Protein AF-A0A2G7GPY9-F1 (afdb_monomer_lite)

Radius of gyration: 15.48 Å; chains: 1; bounding box: 32×17×47 Å

Sequence (75 aa):
MFNELKVAYLLSLIIAILTFVAAAGGLVIQDLYRDNLFVTSGWFGNDLVTLVVAFPILVIALILSARGSQRAQLV

Structure (mmCIF, N/CA/C/O backbone):
data_AF-A0A2G7GPY9-F1
#
_entry.id   AF-A0A2G7GPY9-F1
#
loop_
_atom_site.group_PDB
_atom_site.id
_atom_site.type_symbol
_atom_site.label_atom_id
_atom_site.label_alt_id
_atom_site.label_comp_id
_atom_site.label_asym_id
_atom_site.label_entity_id
_atom_site.label_seq_id
_atom_site.pdbx_PDB_ins_code
_atom_site.Cartn_x
_atom_site.Cartn_y
_atom_site.Cartn_z
_atom_site.occupancy
_atom_site.B_iso_or_equiv
_atom_site.auth_seq_id
_atom_site.auth_comp_id
_atom_site.auth_asym_id
_atom_site.auth_atom_id
_atom_site.pdbx_PDB_model_num
ATOM 1 N N . MET A 1 1 ? -5.946 -0.647 28.242 1.00 45.28 1 MET A N 1
ATOM 2 C CA . MET A 1 1 ? -6.352 -1.354 27.006 1.00 45.28 1 MET A CA 1
ATOM 3 C C . MET A 1 1 ? -6.339 -0.484 25.739 1.00 45.28 1 MET A C 1
ATOM 5 O O . MET A 1 1 ? -5.964 -0.994 24.700 1.00 45.28 1 MET A O 1
ATOM 9 N N . PHE A 1 2 ? -6.648 0.824 25.777 1.00 47.41 2 PHE A N 1
ATOM 10 C CA . PHE A 1 2 ? -6.579 1.690 24.575 1.00 47.41 2 PHE A CA 1
ATOM 11 C C . PHE A 1 2 ? -5.168 2.127 24.136 1.00 47.41 2 PHE A C 1
ATOM 13 O O . PHE A 1 2 ? -5.027 2.752 23.089 1.00 47.41 2 PHE A O 1
ATOM 20 N N . ASN A 1 3 ? -4.124 1.863 24.929 1.00 56.88 3 ASN A N 1
ATOM 21 C CA . ASN A 1 3 ? -2.778 2.376 24.647 1.00 56.88 3 ASN A CA 1
ATOM 22 C C . ASN A 1 3 ? -1.919 1.422 23.798 1.00 56.88 3 ASN A C 1
ATOM 24 O O . ASN A 1 3 ? -1.025 1.888 23.103 1.00 56.88 3 ASN A O 1
ATOM 28 N N . GLU A 1 4 ? -2.210 0.117 23.810 1.00 62.06 4 GLU A N 1
ATOM 29 C CA . GLU A 1 4 ? -1.403 -0.902 23.116 1.00 62.06 4 GLU A CA 1
ATOM 30 C C . GLU A 1 4 ? -1.641 -0.900 21.603 1.00 62.06 4 GLU A C 1
ATOM 32 O O . GLU A 1 4 ? -0.697 -0.947 20.819 1.00 62.06 4 GLU A O 1
ATOM 37 N N . LEU A 1 5 ? -2.893 -0.725 21.172 1.00 78.38 5 LEU A N 1
ATOM 38 C CA . LEU A 1 5 ? -3.224 -0.707 19.746 1.00 78.38 5 LEU A CA 1
ATOM 39 C C . LEU A 1 5 ? -2.783 0.579 19.037 1.00 78.38 5 LEU A C 1
ATOM 41 O O . LEU A 1 5 ? -2.675 0.581 17.817 1.00 78.38 5 LEU A O 1
ATOM 45 N N . LYS A 1 6 ? -2.487 1.671 19.758 1.00 86.12 6 LYS A N 1
ATOM 46 C CA . LYS A 1 6 ? -2.031 2.928 19.131 1.00 86.12 6 LYS A CA 1
ATOM 47 C C . LYS A 1 6 ? -0.747 2.737 18.332 1.00 86.12 6 LYS A C 1
ATOM 49 O O . LYS A 1 6 ? -0.625 3.290 17.245 1.00 86.12 6 LYS A O 1
ATOM 54 N N . VAL A 1 7 ? 0.187 1.948 18.868 1.00 91.94 7 VAL A N 1
ATOM 55 C CA . VAL A 1 7 ? 1.445 1.632 18.183 1.00 91.94 7 VAL A CA 1
ATOM 56 C C . VAL A 1 7 ? 1.162 0.789 16.946 1.00 91.94 7 VAL A C 1
ATOM 58 O O . VAL A 1 7 ? 1.690 1.098 15.885 1.00 91.94 7 VAL A O 1
ATOM 61 N N . ALA A 1 8 ? 0.273 -0.203 17.049 1.00 92.00 8 ALA A N 1
ATOM 62 C CA . ALA A 1 8 ? -0.139 -1.007 15.902 1.00 92.00 8 ALA A CA 1
ATOM 63 C C . ALA A 1 8 ? -0.757 -0.137 14.794 1.00 92.00 8 ALA A C 1
ATOM 65 O O . ALA A 1 8 ? -0.295 -0.195 13.663 1.00 92.00 8 ALA A O 1
ATOM 66 N N . TYR A 1 9 ? -1.705 0.750 15.117 1.00 93.12 9 TYR A N 1
ATOM 67 C CA . TYR A 1 9 ? -2.301 1.666 14.135 1.00 93.12 9 TYR A CA 1
ATOM 68 C C . TYR A 1 9 ? -1.274 2.605 13.495 1.00 93.12 9 TYR A C 1
ATOM 70 O O . TYR A 1 9 ? -1.326 2.831 12.287 1.00 93.12 9 TYR A O 1
ATOM 78 N N . LEU A 1 10 ? -0.340 3.144 14.286 1.00 94.94 10 LEU A N 1
ATOM 79 C CA . LEU A 1 10 ? 0.725 4.001 13.770 1.00 94.94 10 LEU A CA 1
ATOM 80 C C . LEU A 1 10 ? 1.640 3.230 12.812 1.00 94.94 10 LEU A C 1
ATOM 82 O O . LEU A 1 10 ? 1.925 3.717 11.722 1.00 94.94 10 LEU A O 1
ATOM 86 N N . LEU A 1 11 ? 2.067 2.025 13.194 1.00 95.38 11 LEU A N 1
ATOM 87 C CA . LEU A 1 11 ? 2.907 1.174 12.354 1.00 95.38 11 LEU A CA 1
ATOM 88 C C . LEU A 1 11 ? 2.175 0.753 11.078 1.00 95.38 11 LEU A C 1
ATOM 90 O O . LEU A 1 11 ? 2.750 0.863 10.003 1.00 95.38 11 LEU A O 1
ATOM 94 N N . SER A 1 12 ? 0.904 0.356 11.158 1.00 95.44 12 SER A N 1
ATOM 95 C CA . SER A 1 12 ? 0.096 0.020 9.981 1.00 95.44 12 SER A CA 1
ATOM 96 C C . SER A 1 12 ? -0.083 1.212 9.041 1.00 95.44 12 SER A C 1
ATOM 98 O O . SER A 1 12 ? -0.025 1.041 7.826 1.00 95.44 12 SER A O 1
ATOM 100 N N . LEU A 1 13 ? -0.252 2.428 9.574 1.00 96.38 13 LEU A N 1
ATOM 101 C CA . LEU A 1 13 ? -0.309 3.642 8.759 1.00 96.38 13 LEU A CA 1
ATOM 102 C C . LEU A 1 13 ? 1.033 3.918 8.067 1.00 96.38 13 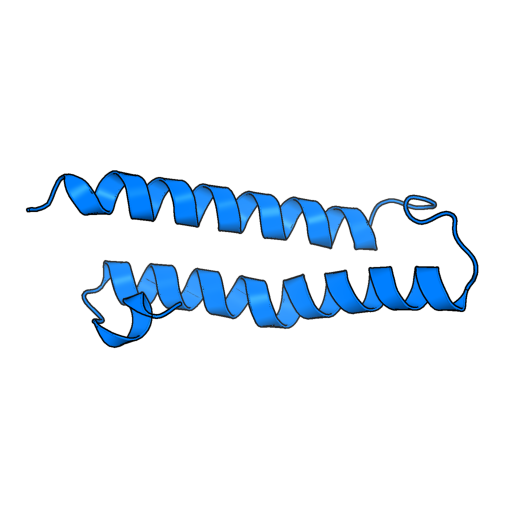LEU A C 1
ATOM 104 O O . LEU A 1 13 ? 1.051 4.225 6.877 1.00 96.38 13 LEU A O 1
ATOM 108 N N . ILE A 1 14 ? 2.152 3.775 8.787 1.00 97.81 14 ILE A N 1
ATOM 109 C CA . ILE A 1 14 ? 3.499 3.908 8.214 1.00 97.81 14 ILE A CA 1
ATOM 110 C C . ILE A 1 14 ? 3.704 2.872 7.106 1.00 97.81 14 ILE A C 1
ATOM 112 O O . ILE A 1 14 ? 4.146 3.234 6.019 1.00 97.81 14 ILE A O 1
ATOM 116 N N . ILE A 1 15 ? 3.338 1.611 7.348 1.00 97.38 15 ILE A N 1
ATOM 117 C CA . ILE A 1 15 ? 3.419 0.538 6.352 1.00 97.38 15 ILE A CA 1
ATOM 118 C C . ILE A 1 15 ? 2.585 0.902 5.127 1.00 97.38 15 ILE A C 1
ATOM 120 O O . ILE A 1 15 ? 3.109 0.842 4.025 1.00 97.38 15 ILE A O 1
ATOM 124 N N . ALA A 1 16 ? 1.342 1.362 5.293 1.00 97.81 16 ALA A N 1
ATOM 125 C CA . ALA A 1 16 ? 0.499 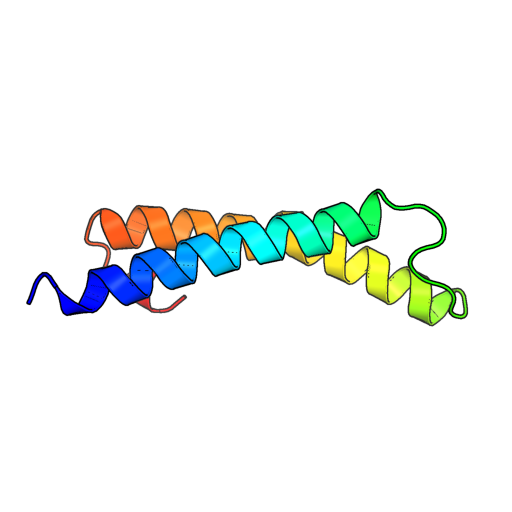1.750 4.164 1.00 97.81 16 ALA A CA 1
ATOM 126 C C . ALA A 1 16 ? 1.145 2.855 3.308 1.00 97.81 16 ALA A C 1
ATOM 128 O O . ALA A 1 16 ? 1.165 2.753 2.081 1.00 97.81 16 ALA A O 1
ATOM 129 N N . ILE A 1 17 ? 1.725 3.878 3.944 1.00 98.25 17 ILE A N 1
ATOM 130 C CA . ILE A 1 17 ? 2.438 4.955 3.245 1.00 98.25 17 ILE A CA 1
ATOM 131 C C . ILE A 1 17 ? 3.660 4.399 2.506 1.00 98.25 17 ILE A C 1
ATOM 133 O O . ILE A 1 17 ? 3.840 4.688 1.326 1.00 98.25 17 ILE A O 1
ATOM 137 N N . LEU A 1 18 ? 4.482 3.583 3.171 1.00 98.25 18 LEU A N 1
ATOM 138 C CA . LEU A 1 18 ? 5.674 2.986 2.567 1.00 98.25 18 LEU A CA 1
ATOM 139 C C . LEU A 1 18 ? 5.320 2.068 1.394 1.00 98.25 18 LEU A C 1
ATOM 141 O O . LEU A 1 18 ? 5.966 2.150 0.354 1.00 98.25 18 LEU A O 1
ATOM 145 N N . THR A 1 19 ? 4.279 1.247 1.528 1.00 98.06 19 THR A N 1
ATOM 146 C CA . THR A 1 19 ? 3.761 0.384 0.461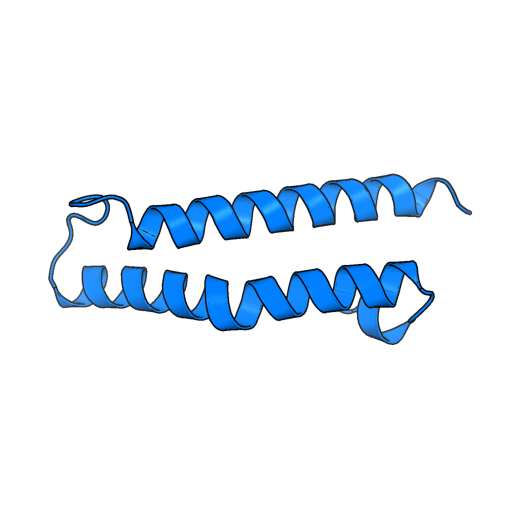 1.00 98.06 19 THR A CA 1
ATOM 147 C C . THR A 1 19 ? 3.340 1.209 -0.749 1.00 98.06 19 THR A C 1
ATOM 149 O O . THR A 1 19 ? 3.740 0.891 -1.867 1.00 98.06 19 THR A O 1
ATOM 152 N N . PHE A 1 20 ? 2.580 2.288 -0.536 1.00 98.44 20 PHE A N 1
ATOM 153 C CA . PHE A 1 20 ? 2.165 3.172 -1.621 1.00 98.44 20 PHE A CA 1
ATOM 154 C C . PHE A 1 20 ? 3.365 3.827 -2.310 1.00 98.44 20 PHE A C 1
ATOM 156 O O . PHE A 1 20 ? 3.470 3.772 -3.530 1.00 98.44 20 PHE A O 1
ATOM 163 N N . VAL A 1 21 ? 4.288 4.413 -1.541 1.00 98.25 21 VAL A N 1
ATOM 164 C CA . VAL A 1 21 ? 5.460 5.112 -2.087 1.00 98.25 21 VAL A CA 1
ATOM 165 C C . VAL A 1 21 ? 6.381 4.155 -2.841 1.00 98.25 21 VAL A C 1
ATOM 167 O O . VAL A 1 21 ? 6.831 4.496 -3.930 1.00 98.25 21 VAL A O 1
ATOM 170 N N . ALA A 1 22 ? 6.646 2.966 -2.296 1.00 97.38 22 ALA A N 1
ATOM 171 C CA . ALA A 1 22 ? 7.517 1.980 -2.926 1.00 97.38 22 ALA A CA 1
ATOM 172 C C . ALA A 1 22 ? 6.932 1.482 -4.252 1.00 97.38 22 ALA A C 1
ATOM 174 O O . ALA A 1 22 ? 7.600 1.566 -5.278 1.00 97.38 22 ALA A O 1
ATOM 175 N N . ALA A 1 23 ? 5.671 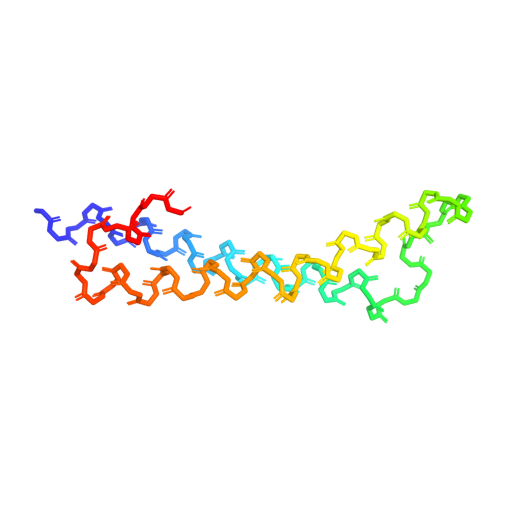1.043 -4.247 1.00 97.69 23 ALA A N 1
ATOM 176 C CA . ALA A 1 23 ? 5.044 0.491 -5.439 1.00 97.69 23 ALA A CA 1
ATOM 177 C C . ALA A 1 23 ? 4.727 1.576 -6.489 1.00 97.69 23 ALA A C 1
ATOM 179 O O . ALA A 1 23 ? 4.932 1.371 -7.681 1.00 97.69 23 ALA A O 1
ATOM 180 N N . ALA A 1 24 ? 4.305 2.780 -6.082 1.00 97.50 24 ALA A N 1
ATOM 181 C CA . ALA A 1 24 ? 4.136 3.896 -7.020 1.00 97.50 24 ALA A CA 1
ATOM 182 C C . ALA A 1 24 ? 5.477 4.366 -7.593 1.00 97.50 24 ALA A C 1
ATOM 184 O O . ALA A 1 24 ? 5.567 4.649 -8.786 1.00 97.50 24 ALA A O 1
ATOM 185 N N . GLY A 1 25 ? 6.526 4.407 -6.769 1.00 96.81 25 GLY A N 1
ATOM 186 C CA . GLY A 1 25 ? 7.888 4.682 -7.215 1.00 96.81 25 GLY A CA 1
ATOM 187 C C . GLY A 1 25 ? 8.361 3.670 -8.256 1.00 96.81 25 GLY A C 1
ATOM 188 O O . GLY A 1 25 ? 8.879 4.080 -9.291 1.00 96.81 25 GLY A O 1
ATOM 189 N N . GLY A 1 26 ? 8.097 2.382 -8.025 1.00 95.12 26 GLY A N 1
ATOM 190 C CA . GLY A 1 26 ? 8.369 1.289 -8.960 1.00 95.12 26 GLY A CA 1
ATOM 191 C C . GLY A 1 26 ? 7.759 1.486 -10.347 1.00 95.12 26 GLY A C 1
ATOM 192 O O . GLY A 1 26 ? 8.426 1.255 -11.352 1.00 95.12 26 GLY A O 1
ATOM 193 N N . LEU A 1 27 ? 6.529 2.010 -10.419 1.00 95.44 27 LEU A N 1
ATOM 194 C CA . LEU A 1 27 ? 5.838 2.262 -11.690 1.00 95.44 27 LEU A CA 1
ATOM 195 C C . LEU A 1 27 ? 6.200 3.598 -12.362 1.00 95.44 27 LEU A C 1
ATOM 197 O O . LEU A 1 27 ? 6.124 3.703 -13.585 1.00 95.44 27 LEU A O 1
ATOM 201 N N . VAL A 1 28 ? 6.520 4.638 -11.585 1.00 96.69 28 VAL A N 1
ATOM 202 C CA . VAL A 1 28 ? 6.673 6.016 -12.096 1.00 96.69 28 VAL A CA 1
ATOM 203 C C . VAL A 1 28 ? 8.131 6.378 -12.387 1.00 96.69 28 VAL A C 1
ATOM 205 O O . VAL A 1 28 ? 8.396 7.172 -13.293 1.00 96.69 28 VAL A O 1
ATOM 208 N N . ILE A 1 29 ? 9.089 5.824 -11.640 1.00 95.69 29 ILE A N 1
ATOM 209 C CA . ILE A 1 29 ? 10.512 6.128 -11.820 1.00 95.69 29 ILE A CA 1
ATOM 210 C C . ILE A 1 29 ? 11.045 5.324 -13.007 1.00 95.69 29 ILE A C 1
ATOM 212 O O . ILE A 1 29 ? 11.156 4.100 -12.962 1.00 95.69 29 ILE A O 1
ATOM 216 N N . GLN A 1 30 ? 11.403 6.034 -14.076 1.00 89.31 30 GLN A N 1
ATOM 217 C CA . GLN A 1 30 ? 11.999 5.429 -15.264 1.00 89.31 30 GLN A CA 1
ATOM 218 C C . GLN A 1 30 ? 13.368 4.819 -14.939 1.00 89.31 30 GLN A C 1
ATOM 220 O O . GLN A 1 30 ? 14.129 5.363 -14.137 1.00 89.31 30 GLN A O 1
ATOM 225 N N . ASP A 1 31 ? 13.668 3.680 -15.565 1.00 89.06 31 ASP A N 1
ATOM 226 C CA . ASP A 1 31 ? 14.921 2.933 -15.398 1.00 89.06 31 ASP A CA 1
ATOM 227 C C . ASP A 1 31 ? 15.258 2.551 -13.943 1.00 89.06 31 ASP A C 1
ATOM 229 O O . ASP A 1 31 ? 16.436 2.386 -13.593 1.00 89.06 31 ASP A O 1
ATOM 233 N N . LEU A 1 32 ? 14.234 2.405 -13.089 1.00 92.50 32 LEU A N 1
ATOM 234 C CA . LEU A 1 32 ? 14.397 1.904 -11.723 1.00 92.50 32 LEU A CA 1
ATOM 235 C C . LEU A 1 32 ? 14.769 0.416 -11.722 1.00 92.50 32 LEU A C 1
ATOM 237 O O . LEU A 1 32 ? 15.736 0.016 -11.074 1.00 92.50 32 LEU A O 1
ATOM 241 N N . TYR A 1 33 ? 14.037 -0.388 -12.493 1.00 93.81 33 TYR A N 1
ATOM 242 C CA . TYR A 1 33 ? 14.339 -1.800 -12.715 1.00 93.81 33 TYR A CA 1
ATOM 243 C C . TYR A 1 33 ? 15.269 -1.953 -13.919 1.00 93.81 33 TYR A C 1
ATOM 245 O O . TYR A 1 33 ? 14.938 -1.533 -15.026 1.00 93.81 33 TYR A O 1
ATOM 253 N N . ARG A 1 34 ? 16.449 -2.544 -13.699 1.00 91.19 34 ARG A N 1
ATOM 254 C CA . ARG A 1 34 ? 17.536 -2.639 -14.696 1.00 91.19 34 ARG A CA 1
ATOM 255 C C . ARG A 1 34 ? 17.943 -4.079 -15.007 1.00 91.19 34 ARG A C 1
ATOM 257 O O . ARG A 1 34 ? 19.104 -4.349 -15.299 1.00 91.19 34 ARG A O 1
ATOM 264 N N . ASP A 1 35 ? 16.986 -4.993 -14.928 1.00 92.19 35 ASP A N 1
ATOM 265 C CA . ASP A 1 35 ? 17.182 -6.406 -15.234 1.00 92.19 35 ASP A CA 1
ATOM 266 C C . ASP A 1 35 ? 16.647 -6.767 -16.628 1.00 92.19 35 ASP A C 1
ATOM 268 O O . ASP A 1 35 ? 16.088 -5.942 -17.357 1.00 92.19 35 ASP A O 1
ATOM 272 N N . ASN A 1 36 ? 16.806 -8.037 -17.010 1.00 94.19 36 ASN A N 1
ATOM 273 C CA . ASN A 1 36 ? 16.206 -8.574 -18.229 1.00 94.19 36 ASN A CA 1
ATOM 274 C C . ASN A 1 36 ? 14.676 -8.381 -18.252 1.00 94.19 36 ASN A C 1
ATOM 276 O O . ASN A 1 36 ? 14.030 -8.246 -17.213 1.00 94.19 36 ASN A O 1
ATOM 280 N N . LEU A 1 37 ? 14.090 -8.426 -19.453 1.00 92.94 37 LEU A N 1
ATOM 281 C CA . LEU A 1 37 ? 12.661 -8.163 -19.652 1.00 92.94 37 LEU A CA 1
ATOM 282 C C . LEU A 1 37 ? 11.756 -9.033 -18.773 1.00 92.94 37 LEU A C 1
ATOM 284 O O . LEU A 1 37 ? 10.795 -8.519 -18.218 1.00 92.94 37 LEU A O 1
ATOM 288 N N . PHE A 1 38 ? 12.075 -10.318 -18.599 1.00 94.62 38 PHE A N 1
ATOM 289 C CA . PHE A 1 38 ? 11.256 -11.225 -17.794 1.00 94.62 38 PHE A CA 1
ATOM 290 C C . PHE A 1 38 ? 11.194 -10.792 -16.322 1.00 94.62 38 PHE A C 1
ATOM 292 O O . PHE A 1 38 ? 10.112 -10.690 -15.747 1.00 94.62 38 PHE A O 1
ATOM 299 N N . VAL A 1 39 ? 12.349 -10.487 -15.728 1.00 95.00 39 VAL A N 1
ATOM 300 C CA . VAL A 1 39 ? 12.453 -10.043 -14.332 1.00 95.00 39 VAL A CA 1
ATOM 301 C C . VAL A 1 39 ? 11.814 -8.666 -14.157 1.00 95.00 39 VAL A C 1
ATOM 303 O O . VAL A 1 39 ? 10.975 -8.484 -13.278 1.00 95.00 39 VAL A O 1
ATOM 306 N N . THR A 1 40 ? 12.138 -7.721 -15.039 1.00 94.50 40 THR A N 1
ATOM 307 C CA . THR A 1 40 ? 11.606 -6.353 -15.016 1.00 94.50 40 THR A CA 1
ATOM 308 C C . THR A 1 40 ? 10.079 -6.329 -15.130 1.00 94.50 40 THR A C 1
ATOM 310 O O . THR A 1 40 ? 9.420 -5.652 -14.343 1.00 94.50 40 THR A O 1
ATOM 313 N N . SER A 1 41 ? 9.482 -7.119 -16.031 1.00 94.00 41 SER A N 1
ATOM 314 C CA . SER A 1 41 ? 8.020 -7.256 -16.115 1.00 94.00 41 SER A CA 1
ATOM 315 C C . SER A 1 41 ? 7.403 -7.826 -14.833 1.00 94.00 41 SER A C 1
ATOM 317 O O . SER A 1 41 ? 6.309 -7.414 -14.451 1.00 94.00 41 SER A O 1
ATOM 319 N N . GLY A 1 42 ? 8.10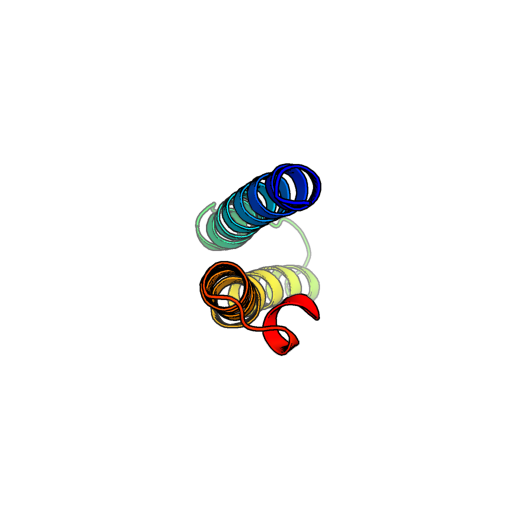0 -8.743 -14.154 1.00 96.44 42 GLY A N 1
ATOM 320 C CA . GLY A 1 42 ? 7.678 -9.277 -12.859 1.00 96.44 42 GLY A CA 1
ATOM 321 C C . GLY A 1 42 ? 7.631 -8.210 -11.763 1.00 96.44 42 GLY A C 1
ATOM 322 O O . GLY A 1 42 ? 6.646 -8.145 -11.029 1.00 96.44 42 GLY A O 1
ATOM 323 N N . TRP A 1 43 ? 8.647 -7.345 -11.683 1.00 96.62 43 TRP A N 1
ATOM 324 C CA . TRP A 1 43 ? 8.690 -6.239 -10.720 1.00 96.62 43 TRP A CA 1
ATOM 325 C C . TRP A 1 43 ? 7.555 -5.236 -10.940 1.00 96.62 43 TRP A C 1
ATOM 327 O O . TRP A 1 43 ? 6.764 -5.011 -10.026 1.00 96.62 43 TRP A O 1
ATOM 337 N N . PHE A 1 44 ? 7.386 -4.746 -12.173 1.00 96.25 44 PHE A N 1
ATOM 338 C CA . PHE A 1 44 ? 6.274 -3.852 -12.519 1.00 96.25 44 PHE A CA 1
ATOM 339 C C . PHE A 1 44 ? 4.905 -4.489 -12.230 1.00 96.25 44 PHE A C 1
ATOM 341 O O . PHE A 1 44 ? 3.994 -3.830 -11.730 1.00 96.25 44 PHE A O 1
ATOM 348 N N . GLY A 1 45 ? 4.747 -5.784 -12.526 1.00 96.75 45 GLY A N 1
ATOM 349 C CA . GLY A 1 45 ? 3.527 -6.522 -12.204 1.00 96.75 45 GLY A CA 1
ATOM 350 C C . GLY A 1 45 ? 3.258 -6.588 -10.698 1.00 96.75 45 GLY A C 1
ATOM 351 O O . GLY A 1 45 ? 2.118 -6.406 -10.271 1.00 96.75 45 GLY A O 1
ATOM 352 N N . ASN A 1 46 ? 4.296 -6.802 -9.889 1.00 97.69 46 ASN A N 1
ATOM 353 C CA . ASN A 1 46 ? 4.181 -6.841 -8.434 1.00 97.69 46 ASN A CA 1
ATOM 354 C C . ASN A 1 46 ? 3.769 -5.479 -7.861 1.00 97.69 46 ASN A C 1
ATOM 356 O O . ASN A 1 46 ? 2.836 -5.413 -7.060 1.00 97.69 46 ASN A O 1
ATOM 360 N N . ASP A 1 47 ? 4.377 -4.388 -8.323 1.00 97.69 47 ASP A N 1
ATOM 361 C CA . ASP A 1 47 ? 4.005 -3.041 -7.883 1.00 97.69 47 ASP A CA 1
ATOM 362 C C . ASP A 1 47 ? 2.558 -2.704 -8.236 1.00 97.69 47 ASP A C 1
ATOM 364 O O . ASP A 1 47 ? 1.816 -2.158 -7.416 1.00 97.69 47 ASP A O 1
ATOM 368 N N . LEU A 1 48 ? 2.120 -3.089 -9.438 1.00 98.06 48 LEU A N 1
ATOM 369 C CA . LEU A 1 48 ? 0.742 -2.890 -9.870 1.00 98.06 48 LEU A CA 1
ATOM 370 C C . LEU A 1 48 ? -0.243 -3.659 -8.980 1.00 98.06 48 LEU A C 1
ATOM 372 O O . LEU A 1 48 ? -1.226 -3.084 -8.509 1.00 98.06 48 LEU A O 1
ATOM 376 N N . VAL A 1 49 ? 0.023 -4.942 -8.710 1.00 98.38 49 VAL A N 1
ATOM 377 C CA . VAL A 1 49 ? -0.805 -5.756 -7.803 1.00 98.38 49 VAL A CA 1
ATOM 378 C C . VAL A 1 49 ? -0.781 -5.179 -6.388 1.00 98.38 49 VAL A C 1
ATOM 380 O O . VAL A 1 49 ? -1.819 -5.100 -5.730 1.00 98.38 49 VAL A O 1
ATOM 383 N N . THR A 1 50 ? 0.375 -4.714 -5.927 1.00 98.25 50 THR A N 1
ATOM 384 C CA . THR A 1 50 ? 0.530 -4.100 -4.610 1.00 98.25 50 THR A CA 1
ATOM 385 C C . THR A 1 50 ? -0.313 -2.830 -4.489 1.00 98.25 50 THR A C 1
ATOM 387 O O . THR A 1 50 ? -1.031 -2.675 -3.504 1.00 98.25 50 THR A O 1
ATOM 390 N N . LEU A 1 51 ? -0.314 -1.956 -5.498 1.00 98.00 51 LEU A N 1
ATOM 391 C CA . LEU A 1 51 ? -1.100 -0.719 -5.489 1.00 98.00 51 LEU A CA 1
ATOM 392 C C . LEU A 1 51 ? -2.603 -0.933 -5.651 1.00 98.00 51 LEU A C 1
ATOM 394 O O . LEU A 1 51 ? -3.385 -0.199 -5.053 1.00 98.00 51 LEU A O 1
ATOM 398 N N . VAL A 1 52 ? -3.014 -1.892 -6.480 1.00 98.12 52 VAL A N 1
ATOM 399 C CA . VAL A 1 52 ? -4.430 -2.079 -6.840 1.00 98.12 52 VAL A CA 1
ATOM 400 C C . VAL A 1 52 ? -5.136 -3.070 -5.914 1.00 98.12 52 VAL A C 1
ATOM 402 O O . VAL A 1 52 ? -6.352 -2.990 -5.749 1.00 98.12 52 VAL A O 1
ATOM 405 N N . VAL A 1 53 ? -4.401 -3.988 -5.282 1.00 98.06 53 VAL A N 1
ATOM 406 C CA . VAL A 1 53 ? -4.974 -5.051 -4.444 1.00 98.06 53 VAL A CA 1
ATOM 407 C C . VAL A 1 53 ? -4.510 -4.930 -2.998 1.00 98.06 53 VAL A C 1
ATOM 409 O O . VAL A 1 53 ? -5.334 -4.707 -2.112 1.00 98.06 53 VAL A O 1
ATOM 412 N N . ALA A 1 54 ? -3.205 -5.048 -2.742 1.00 97.56 54 ALA A N 1
ATOM 413 C CA . ALA A 1 54 ? -2.697 -5.141 -1.372 1.00 97.56 54 ALA A CA 1
ATOM 414 C C . ALA A 1 54 ? -2.912 -3.842 -0.578 1.00 97.56 54 ALA A C 1
ATOM 416 O O . ALA A 1 54 ? -3.422 -3.874 0.542 1.00 97.56 54 ALA A O 1
ATOM 417 N N . PHE A 1 55 ? -2.580 -2.694 -1.170 1.00 98.06 55 PHE A N 1
ATOM 418 C CA . PHE A 1 55 ? -2.715 -1.389 -0.532 1.00 98.06 55 PHE A CA 1
ATOM 419 C C . PHE A 1 55 ? -4.182 -1.042 -0.203 1.00 98.06 55 PHE A C 1
ATOM 421 O O . PHE A 1 55 ? -4.451 -0.707 0.953 1.00 98.06 55 PHE A O 1
ATOM 428 N N . PRO A 1 56 ? -5.163 -1.193 -1.119 1.00 97.94 56 PRO A N 1
ATOM 429 C CA . PRO A 1 56 ? -6.570 -0.983 -0.790 1.00 97.94 56 PRO A CA 1
ATOM 430 C C . PRO A 1 56 ? -7.072 -1.915 0.310 1.00 97.94 56 PRO A C 1
ATOM 432 O O . PRO A 1 56 ? -7.776 -1.455 1.207 1.00 97.94 56 PRO A O 1
ATOM 435 N N . ILE A 1 57 ? -6.686 -3.197 0.290 1.00 97.94 57 ILE A N 1
ATOM 436 C CA . ILE A 1 57 ? -7.054 -4.154 1.344 1.00 97.94 57 ILE A CA 1
ATOM 437 C C . ILE A 1 57 ? -6.513 -3.693 2.700 1.00 97.94 57 ILE A C 1
ATOM 439 O O . ILE A 1 57 ? -7.279 -3.638 3.662 1.00 97.94 57 ILE A O 1
ATOM 443 N N . LEU A 1 58 ? -5.238 -3.301 2.771 1.00 97.06 58 LEU A N 1
ATOM 444 C CA . LEU A 1 58 ? -4.609 -2.807 3.997 1.00 97.06 58 LEU A CA 1
ATOM 445 C C . LEU A 1 58 ? -5.311 -1.549 4.529 1.00 97.06 58 LEU A C 1
ATOM 447 O O . LEU A 1 58 ? -5.642 -1.477 5.711 1.00 97.06 58 LEU A O 1
ATOM 451 N N . VAL A 1 59 ? -5.585 -0.568 3.665 1.00 97.56 59 VAL A N 1
ATOM 452 C CA . VAL A 1 59 ? -6.258 0.682 4.056 1.00 97.56 59 VAL A CA 1
ATOM 453 C C . VAL A 1 59 ? -7.681 0.410 4.545 1.00 97.56 59 VAL A C 1
ATOM 455 O O . VAL A 1 59 ? -8.087 0.924 5.589 1.00 97.56 59 VAL A O 1
ATOM 458 N N . ILE A 1 60 ? -8.442 -0.422 3.829 1.00 97.88 60 ILE A N 1
ATOM 459 C CA . ILE A 1 60 ? -9.808 -0.790 4.214 1.00 97.88 60 ILE A CA 1
ATOM 460 C C . ILE A 1 60 ? -9.800 -1.547 5.545 1.00 97.88 60 ILE A C 1
ATOM 462 O O . ILE A 1 60 ? -10.601 -1.230 6.426 1.00 97.88 60 ILE A O 1
ATOM 466 N N . ALA A 1 61 ? -8.891 -2.508 5.723 1.00 96.06 61 ALA A N 1
ATOM 467 C CA . ALA A 1 61 ? -8.748 -3.249 6.970 1.00 96.06 61 ALA A CA 1
ATOM 468 C C . ALA A 1 61 ? -8.412 -2.315 8.139 1.00 96.06 61 ALA A C 1
ATOM 470 O O . ALA A 1 61 ? -9.061 -2.386 9.182 1.00 96.06 61 ALA A O 1
ATOM 471 N N . LEU A 1 62 ? -7.494 -1.364 7.943 1.00 95.06 62 LEU A N 1
ATOM 472 C CA . LEU A 1 62 ? -7.128 -0.384 8.962 1.00 95.06 62 LEU A CA 1
ATOM 473 C C . LEU A 1 62 ? -8.325 0.484 9.378 1.00 95.06 62 LEU A C 1
ATOM 475 O O . LEU A 1 62 ? -8.581 0.656 10.572 1.00 95.06 62 LEU A O 1
ATOM 479 N N . ILE A 1 63 ? -9.103 0.976 8.406 1.00 95.69 63 ILE A N 1
ATOM 480 C CA . ILE A 1 63 ? -10.318 1.767 8.655 1.00 95.69 63 ILE A CA 1
ATOM 481 C C . ILE A 1 63 ? -11.369 0.934 9.397 1.00 95.69 63 ILE A C 1
ATOM 483 O O . ILE A 1 63 ? -11.966 1.406 10.365 1.00 95.69 63 ILE A O 1
ATOM 487 N N . LEU A 1 64 ? -11.621 -0.303 8.965 1.00 95.81 64 LEU A N 1
ATOM 488 C CA . LEU A 1 64 ? -12.615 -1.175 9.594 1.00 95.81 64 LEU A CA 1
ATOM 489 C C . LEU A 1 64 ? -12.194 -1.597 11.006 1.00 95.81 64 LEU A C 1
ATOM 491 O O . LEU A 1 64 ? -13.035 -1.625 11.907 1.00 95.81 64 LEU A O 1
ATOM 495 N N . SER A 1 65 ? -10.909 -1.877 11.212 1.00 94.25 65 SER A N 1
ATOM 496 C CA . SER A 1 65 ? -10.326 -2.194 12.516 1.00 94.25 65 SER A CA 1
ATOM 497 C C . SER A 1 65 ? -10.481 -1.014 13.478 1.00 94.25 65 SER A C 1
ATOM 499 O O . SER A 1 65 ? -11.014 -1.181 14.577 1.00 94.25 65 SER A O 1
ATOM 501 N N . ALA A 1 66 ? -10.180 0.209 13.017 1.00 90.94 66 ALA A N 1
ATOM 502 C CA . ALA A 1 66 ? -10.375 1.437 13.792 1.00 90.94 66 ALA A CA 1
ATOM 503 C C . ALA A 1 66 ? -11.848 1.691 14.167 1.00 90.94 66 ALA A C 1
ATOM 505 O O . ALA A 1 66 ? -12.131 2.324 15.183 1.00 90.94 66 ALA A O 1
ATOM 506 N N . ARG A 1 67 ? -12.798 1.164 13.382 1.00 93.25 67 ARG A N 1
ATOM 507 C CA . ARG A 1 67 ? -14.247 1.210 13.660 1.00 93.25 67 ARG A CA 1
ATOM 508 C C . ARG A 1 67 ? -14.743 0.054 14.540 1.00 93.25 67 ARG A C 1
ATOM 510 O O . ARG A 1 67 ? -15.944 -0.044 14.777 1.00 93.25 67 ARG A O 1
ATOM 517 N N . GLY A 1 68 ? -13.848 -0.804 15.033 1.00 91.06 68 GLY A N 1
ATOM 518 C CA . GLY A 1 68 ? -14.157 -1.898 15.958 1.00 91.06 68 GLY A CA 1
ATOM 519 C C . GLY A 1 68 ? -14.379 -3.266 15.304 1.00 91.06 68 GLY A C 1
ATOM 520 O O . GLY A 1 68 ? -14.820 -4.194 15.982 1.00 91.06 68 GLY A O 1
ATOM 521 N N . SER A 1 69 ? -14.086 -3.430 14.008 1.00 92.69 69 SER A N 1
ATOM 522 C CA . SER A 1 69 ? -14.204 -4.733 13.342 1.00 92.69 69 SER A CA 1
ATOM 523 C C . SER A 1 69 ? -13.104 -5.692 13.794 1.00 92.69 69 SER A C 1
ATOM 525 O O . SER A 1 69 ? -11.942 -5.543 13.425 1.00 92.69 69 SER A O 1
ATOM 527 N N . GLN A 1 70 ? -13.492 -6.734 14.527 1.00 89.38 70 GLN A N 1
ATOM 528 C CA . GLN A 1 70 ? -12.584 -7.804 14.959 1.00 89.38 70 GLN A CA 1
ATOM 529 C C . GLN A 1 70 ? -12.001 -8.587 13.772 1.00 89.38 70 GLN A C 1
ATOM 531 O O . GLN A 1 70 ? -10.833 -8.949 13.778 1.00 89.38 70 GLN A O 1
ATOM 536 N N . ARG A 1 71 ? -12.788 -8.813 12.708 1.00 89.69 71 ARG A N 1
ATOM 537 C CA . ARG A 1 71 ? -12.320 -9.554 11.520 1.00 89.69 71 ARG A CA 1
ATOM 538 C C . ARG A 1 71 ? -11.258 -8.791 10.734 1.00 89.69 71 ARG A C 1
ATOM 540 O O . ARG A 1 71 ? -10.407 -9.410 10.112 1.00 89.69 71 ARG A O 1
ATOM 547 N N . ALA A 1 72 ? -11.315 -7.462 10.761 1.00 90.50 72 ALA A N 1
ATOM 548 C CA . ALA A 1 72 ? -10.355 -6.621 10.057 1.00 90.50 72 ALA A CA 1
ATOM 549 C C . ALA A 1 72 ? -8.969 -6.607 10.724 1.00 90.50 72 ALA A C 1
ATOM 551 O O . ALA A 1 72 ? -8.016 -6.183 10.092 1.00 90.50 72 ALA A O 1
ATOM 552 N N . GLN A 1 73 ? -8.849 -7.090 11.967 1.00 87.50 73 GLN A 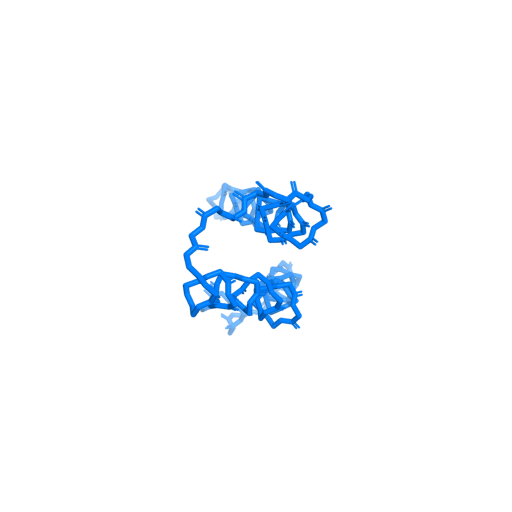N 1
ATOM 553 C CA . GLN A 1 73 ? -7.569 -7.217 12.678 1.00 87.50 73 GLN A CA 1
ATOM 554 C C . GLN A 1 73 ? -6.721 -8.410 12.208 1.00 87.50 73 GLN A C 1
ATOM 556 O O . GLN A 1 73 ? -5.605 -8.580 12.682 1.00 87.50 73 GLN A O 1
ATOM 561 N N . LEU A 1 74 ? -7.256 -9.262 11.326 1.00 88.81 74 LEU A N 1
ATOM 562 C CA . LEU A 1 74 ? -6.554 -10.434 10.788 1.00 88.81 74 LEU A CA 1
ATOM 563 C C . LEU A 1 74 ? -5.655 -10.109 9.587 1.00 88.81 74 LEU A C 1
ATOM 565 O O . LEU A 1 74 ? -4.945 -10.992 9.110 1.00 88.81 74 LEU A O 1
ATOM 569 N N . VAL A 1 75 ? -5.744 -8.879 9.083 1.00 85.19 75 VAL A N 1
ATOM 570 C CA . VAL A 1 75 ? -4.944 -8.338 7.981 1.00 85.19 75 VAL A CA 1
ATOM 571 C C . VAL A 1 75 ? -3.874 -7.439 8.577 1.00 85.19 75 VAL A C 1
ATOM 573 O O . VAL A 1 75 ? -2.702 -7.604 8.181 1.00 85.19 75 VAL A O 1
#

Foldseek 3Di:
DVPPCVVVLVVLVVVLVVLLCVLVCLQPPPPPDPDDPVVNVVSVVVSVCSNPPVSVLSVVLSVVVVVPDPVSVVD

Secondary structure (DSSP, 8-state):
-TTHHHHHHHHHHHHHHHHHHHHHHHHHSTT---S-HHHHHHHHHHHHHIIIIIHHHHHHHHHHHHTT-SGGGG-

pLDDT: mean 92.47, std 10.22, range [45.28, 98.44]